Protein AF-A0A662D7F5-F1 (afdb_monomer_lite)

Sequence (98 aa):
MESKKIGDVSSSLYTKVGEISREKIKKELTKLSESKVKDEFELSSIARRISEYVKIIESMPGIREDKIIEIKEKLASGEYKSKQILEETAKKIVDDIL

Foldseek 3Di:
DDDDDDDDPPPPPPPPPPPPDPVNVVVVVVVVVVPPPPPDDDDDPVRVVVVVVVVVVVPDDPDDVVVVVVVVVCVVVCVCVDPVNVVVVVVVVVVVPD

InterPro domains:
  IPR031316 Anti-sigma-28 factor FlgM, C-terminal [PF04316] (39-94)
  IPR035890 Anti-sigma-28 factor FlgM superfamily [SSF101498] (33-83)

Radius of gyration: 40.59 Å; chains: 1; bounding box: 70×43×113 Å

Structure (mmCIF, N/CA/C/O backbone):
data_AF-A0A662D7F5-F1
#
_entry.id   AF-A0A662D7F5-F1
#
loop_
_atom_site.group_PDB
_atom_site.id
_atom_site.type_symbol
_atom_site.label_atom_id
_atom_site.label_alt_id
_atom_site.label_comp_id
_atom_site.label_asym_id
_atom_site.label_entity_id
_atom_site.label_seq_id
_atom_site.pdbx_PDB_ins_code
_atom_site.Cartn_x
_atom_site.Cartn_y
_atom_site.Cartn_z
_atom_site.occupancy
_atom_site.B_iso_or_equiv
_atom_site.auth_seq_id
_atom_site.auth_comp_id
_atom_site.auth_asym_id
_atom_site.auth_atom_id
_atom_site.pdbx_PDB_model_num
ATOM 1 N N . MET A 1 1 ? 54.242 -30.642 -97.504 1.00 42.28 1 MET A N 1
ATOM 2 C CA . MET A 1 1 ? 53.474 -30.955 -96.280 1.00 42.28 1 MET A CA 1
ATOM 3 C C . MET A 1 1 ? 53.960 -30.004 -95.206 1.00 42.28 1 MET A C 1
ATOM 5 O O . MET A 1 1 ? 55.063 -30.193 -94.721 1.00 42.28 1 MET A O 1
ATOM 9 N N . GLU A 1 2 ? 53.200 -28.954 -94.905 1.00 40.38 2 GLU A N 1
ATOM 10 C CA . GLU A 1 2 ? 53.565 -27.984 -93.866 1.00 40.38 2 GLU A CA 1
ATOM 11 C C . GLU A 1 2 ? 52.538 -28.042 -92.735 1.00 40.38 2 GLU A C 1
ATOM 13 O O . GLU A 1 2 ? 51.330 -27.904 -92.934 1.00 40.38 2 GLU A O 1
ATOM 18 N N . SER A 1 3 ? 53.046 -28.346 -91.547 1.00 46.09 3 SER A N 1
ATOM 19 C CA . SER A 1 3 ? 52.321 -28.554 -90.299 1.00 46.09 3 SER A CA 1
ATOM 20 C C . SER A 1 3 ? 51.769 -27.238 -89.746 1.00 46.09 3 SER A C 1
ATOM 22 O O . SER A 1 3 ? 52.527 -26.308 -89.464 1.00 46.09 3 SER A O 1
ATOM 24 N N . LYS A 1 4 ? 50.447 -27.174 -89.543 1.00 48.75 4 LYS A N 1
ATOM 25 C CA . LYS A 1 4 ? 49.770 -26.058 -88.867 1.00 48.75 4 LYS A CA 1
ATOM 26 C C . LYS A 1 4 ? 50.198 -26.002 -87.397 1.00 48.75 4 LYS A C 1
ATOM 28 O O . LYS A 1 4 ? 50.021 -26.972 -86.663 1.00 48.75 4 LYS A O 1
ATOM 33 N N . LYS A 1 5 ? 50.767 -24.865 -86.983 1.00 49.88 5 LYS A N 1
ATOM 34 C CA . LYS A 1 5 ? 51.142 -24.589 -85.592 1.00 49.88 5 LYS A CA 1
ATOM 35 C C . LYS A 1 5 ? 49.889 -24.498 -84.721 1.00 49.88 5 LYS A C 1
ATOM 37 O O . LYS A 1 5 ? 48.953 -23.773 -85.040 1.00 49.88 5 LYS A O 1
ATOM 42 N N . ILE A 1 6 ? 49.905 -25.249 -83.627 1.00 52.28 6 ILE A N 1
ATOM 43 C CA . ILE A 1 6 ? 48.947 -25.169 -82.527 1.00 52.28 6 ILE A CA 1
ATOM 44 C C . ILE A 1 6 ? 49.225 -23.847 -81.811 1.00 52.28 6 ILE A C 1
ATOM 46 O O . ILE A 1 6 ? 50.276 -23.687 -81.194 1.00 52.28 6 ILE A O 1
ATOM 50 N N . GLY A 1 7 ? 48.323 -22.887 -81.938 1.00 49.31 7 GLY A N 1
ATOM 51 C CA . GLY A 1 7 ? 48.450 -21.594 -81.283 1.00 49.31 7 GLY A CA 1
ATOM 52 C C . GLY A 1 7 ? 47.151 -20.837 -81.440 1.00 49.31 7 GLY A C 1
ATOM 53 O O . GLY A 1 7 ? 46.871 -20.361 -82.531 1.00 49.31 7 GLY A O 1
ATOM 54 N N . ASP A 1 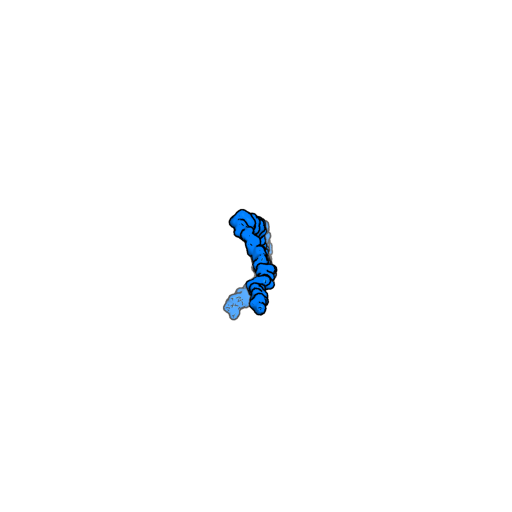8 ? 46.341 -20.879 -80.382 1.00 44.16 8 ASP A N 1
ATOM 55 C CA . ASP A 1 8 ? 45.476 -19.794 -79.889 1.00 44.16 8 ASP A CA 1
ATOM 56 C C . ASP A 1 8 ? 44.243 -20.377 -79.187 1.00 44.16 8 ASP A C 1
ATOM 58 O O . ASP A 1 8 ? 43.096 -20.237 -79.609 1.00 44.16 8 ASP A O 1
ATOM 62 N N . VAL A 1 9 ? 44.485 -21.049 -78.055 1.00 47.94 9 VAL A N 1
ATOM 63 C CA . VAL A 1 9 ? 43.445 -21.203 -77.036 1.00 47.94 9 VAL A CA 1
ATOM 64 C C . VAL A 1 9 ? 43.349 -19.850 -76.339 1.00 47.94 9 VAL A C 1
ATOM 66 O O . VAL A 1 9 ? 44.228 -19.487 -75.560 1.00 47.94 9 VAL A O 1
ATOM 69 N N . SER A 1 10 ? 42.311 -19.086 -76.683 1.00 46.19 10 SER A N 1
ATOM 70 C CA . SER A 1 10 ? 41.964 -17.809 -76.055 1.00 46.19 10 SER A CA 1
ATOM 71 C C . SER A 1 10 ? 41.965 -17.951 -74.530 1.00 46.19 10 SER A C 1
ATOM 73 O O . SER A 1 10 ? 41.063 -18.541 -73.936 1.00 46.19 10 SER A O 1
ATOM 75 N N . SER A 1 11 ? 42.988 -17.400 -73.882 1.00 49.56 11 SER A N 1
ATOM 76 C CA . SER A 1 11 ? 43.145 -17.335 -72.428 1.00 49.56 11 SER A CA 1
ATOM 77 C C . SER A 1 11 ? 42.296 -16.217 -71.803 1.00 49.56 11 SER A C 1
ATOM 79 O O . SER A 1 11 ? 42.679 -15.623 -70.795 1.00 49.56 11 SER A O 1
ATOM 81 N N . SER A 1 12 ? 41.122 -15.904 -72.366 1.00 44.97 12 SER A N 1
ATOM 82 C CA . SER A 1 12 ? 40.312 -14.756 -71.930 1.00 44.97 12 SER A CA 1
ATOM 83 C C . SER A 1 12 ? 39.458 -15.006 -70.675 1.00 44.97 12 SER A C 1
ATOM 85 O O . SER A 1 12 ? 38.505 -14.267 -70.435 1.00 44.97 12 SER A O 1
ATOM 87 N N . LEU A 1 13 ? 39.767 -16.024 -69.865 1.00 44.31 13 LEU A N 1
ATOM 88 C CA . LEU A 1 13 ? 39.018 -16.345 -68.639 1.00 44.31 13 LEU A CA 1
ATOM 89 C C . LEU A 1 13 ? 39.744 -15.969 -67.340 1.00 44.31 13 LEU A C 1
ATOM 91 O O . LEU A 1 13 ? 39.308 -16.353 -66.258 1.00 44.31 13 LEU A O 1
ATOM 95 N N . TYR A 1 14 ? 40.805 -15.165 -67.405 1.00 43.69 14 TYR A N 1
ATOM 96 C CA . TYR A 1 14 ? 41.354 -14.541 -66.203 1.00 43.69 14 TYR A CA 1
ATOM 97 C C . TYR A 1 14 ? 40.534 -13.300 -65.844 1.00 43.69 14 TYR A C 1
ATOM 99 O O . TYR A 1 14 ? 40.874 -12.168 -66.190 1.00 43.69 14 TYR A O 1
ATOM 107 N N . THR A 1 15 ? 39.427 -13.513 -65.129 1.00 51.41 15 THR A N 1
ATOM 108 C CA . THR A 1 15 ? 38.775 -12.455 -64.354 1.00 51.41 15 THR A CA 1
ATOM 109 C C . THR A 1 15 ? 39.804 -11.838 -63.417 1.00 51.41 15 THR A C 1
ATOM 111 O O . THR A 1 15 ? 40.330 -12.493 -62.519 1.00 51.41 15 THR A O 1
ATOM 114 N N . LYS A 1 16 ? 40.100 -10.566 -63.671 1.00 50.06 16 LYS A N 1
ATOM 115 C CA . LYS A 1 16 ? 40.987 -9.706 -62.894 1.00 50.06 16 LYS A CA 1
ATOM 116 C C . LYS A 1 16 ? 40.508 -9.683 -61.439 1.00 50.06 16 LYS A C 1
ATOM 118 O O . LYS A 1 16 ? 39.560 -8.972 -61.112 1.00 50.06 16 LYS A O 1
ATOM 123 N N . VAL A 1 17 ? 41.135 -10.483 -60.576 1.00 55.66 17 VAL A N 1
ATOM 124 C CA . VAL A 1 17 ? 40.944 -10.398 -59.124 1.00 55.66 17 VAL A CA 1
ATOM 125 C C . VAL A 1 17 ? 41.454 -9.019 -58.722 1.00 55.66 17 VAL A C 1
ATOM 127 O O . VAL A 1 17 ? 42.653 -8.757 -58.764 1.00 55.66 17 VAL A O 1
ATOM 130 N N . GLY A 1 18 ? 40.536 -8.092 -58.455 1.00 60.75 18 GLY A N 1
ATOM 131 C CA . GLY A 1 18 ? 40.896 -6.753 -58.011 1.00 60.75 18 GLY A CA 1
ATOM 132 C C . GLY A 1 18 ? 41.644 -6.849 -56.687 1.00 60.75 18 GLY A C 1
ATOM 133 O O . GLY A 1 18 ? 41.155 -7.480 -55.753 1.00 60.75 18 GLY A O 1
ATOM 134 N N . GLU A 1 19 ? 42.823 -6.237 -56.607 1.00 62.81 19 GLU A N 1
ATOM 135 C CA . GLU A 1 19 ? 43.596 -6.155 -55.371 1.00 62.81 19 GLU A CA 1
ATOM 136 C C . GLU A 1 19 ? 42.742 -5.490 -54.283 1.00 62.81 19 GLU A C 1
ATOM 138 O O . GLU A 1 19 ? 42.397 -4.304 -54.350 1.00 62.81 19 GLU A O 1
ATOM 143 N N . ILE A 1 20 ? 42.348 -6.273 -53.279 1.00 61.22 20 ILE A N 1
ATOM 144 C CA . ILE A 1 20 ? 41.688 -5.748 -52.090 1.00 61.22 20 ILE A CA 1
ATOM 145 C C . ILE A 1 20 ? 42.789 -5.098 -51.249 1.00 61.22 20 ILE A C 1
ATOM 147 O O . ILE A 1 20 ? 43.492 -5.762 -50.488 1.00 61.22 20 ILE A O 1
ATOM 151 N N . SER A 1 21 ? 42.981 -3.792 -51.428 1.00 72.19 21 SER A N 1
ATOM 152 C CA . SER A 1 21 ? 43.986 -3.048 -50.675 1.00 72.19 21 SER A CA 1
ATOM 153 C C . SER A 1 21 ? 43.622 -2.992 -49.185 1.00 72.19 21 SER A C 1
ATOM 155 O O . SER A 1 21 ? 42.445 -2.924 -48.806 1.00 72.19 21 SER A O 1
ATOM 157 N N . ARG A 1 22 ? 44.636 -3.002 -48.309 1.00 67.31 22 ARG A N 1
ATOM 158 C CA . ARG A 1 22 ? 44.427 -2.895 -46.854 1.00 67.31 22 ARG A CA 1
ATOM 159 C C . ARG A 1 22 ? 43.679 -1.614 -46.480 1.00 67.31 22 ARG A C 1
ATOM 161 O O . ARG A 1 22 ? 42.955 -1.624 -45.488 1.00 67.31 22 ARG A O 1
ATOM 168 N N . GLU A 1 23 ? 43.805 -0.534 -47.256 1.00 71.44 23 GLU A N 1
ATOM 169 C CA . GLU A 1 23 ? 43.049 0.700 -47.013 1.00 71.44 23 GLU A CA 1
ATOM 170 C C . GLU A 1 23 ? 41.551 0.525 -47.273 1.00 71.44 23 GLU A C 1
ATOM 172 O O . GLU A 1 23 ? 40.747 1.034 -46.494 1.00 71.44 23 GLU A O 1
ATOM 177 N N . LYS A 1 24 ? 41.153 -0.228 -48.311 1.00 73.31 24 LYS A N 1
ATOM 178 C CA . LYS A 1 24 ? 39.737 -0.549 -48.562 1.00 73.31 24 LYS A CA 1
ATOM 179 C C . LYS A 1 24 ? 39.137 -1.369 -47.425 1.00 73.31 24 LYS A C 1
ATOM 181 O O . LYS A 1 24 ? 38.053 -1.041 -46.957 1.00 73.31 24 LYS A O 1
ATOM 186 N N . ILE A 1 25 ? 39.863 -2.378 -46.941 1.00 73.75 25 ILE A N 1
ATOM 187 C CA . ILE A 1 25 ? 39.424 -3.200 -45.803 1.00 73.75 25 ILE A CA 1
ATOM 188 C C . ILE A 1 25 ? 39.272 -2.332 -44.553 1.00 73.75 25 ILE A C 1
ATOM 190 O O . ILE A 1 25 ? 38.253 -2.407 -43.874 1.00 73.75 25 ILE A O 1
ATOM 194 N N . LYS A 1 26 ? 40.251 -1.462 -44.272 1.00 73.19 26 LYS A N 1
ATOM 195 C CA . LYS A 1 26 ? 40.174 -0.523 -43.146 1.00 73.19 26 LYS A CA 1
ATOM 196 C C . LYS A 1 26 ? 38.981 0.420 -43.266 1.00 73.19 26 LYS A C 1
ATOM 198 O O . LYS A 1 26 ? 38.305 0.626 -42.270 1.00 73.19 26 LYS A O 1
ATOM 203 N N . LYS A 1 27 ? 38.703 0.946 -44.463 1.00 75.38 27 LYS A N 1
ATOM 204 C CA . LYS A 1 27 ? 37.583 1.862 -44.714 1.00 75.38 27 LYS A CA 1
ATOM 205 C C . LYS A 1 27 ? 36.222 1.193 -44.505 1.00 75.38 27 LYS A C 1
ATOM 207 O O . LYS A 1 27 ? 35.333 1.801 -43.916 1.00 75.38 27 LYS A O 1
ATOM 212 N N . GLU A 1 28 ? 36.064 -0.050 -44.953 1.00 72.81 28 GLU A N 1
ATOM 213 C CA . GLU A 1 28 ? 34.836 -0.820 -44.716 1.00 72.81 28 GLU A CA 1
ATOM 214 C C . GLU A 1 28 ? 34.697 -1.225 -43.240 1.00 72.81 28 GLU A C 1
ATOM 216 O O . GLU A 1 28 ? 33.618 -1.091 -42.672 1.00 72.81 28 GLU A O 1
ATOM 221 N N . LEU A 1 29 ? 35.790 -1.612 -42.571 1.00 66.94 29 LEU A N 1
ATOM 222 C CA . LEU A 1 29 ? 35.794 -1.905 -41.131 1.00 66.94 29 LEU A CA 1
ATOM 223 C C . LEU A 1 29 ? 35.443 -0.677 -40.281 1.00 66.94 29 LEU A C 1
ATOM 225 O O . LEU A 1 29 ? 34.675 -0.800 -39.329 1.00 66.94 29 LEU A O 1
ATOM 229 N N . THR A 1 30 ? 35.953 0.511 -40.625 1.00 67.12 30 THR A N 1
ATOM 230 C CA . THR A 1 30 ? 35.568 1.754 -39.940 1.00 67.12 30 THR A CA 1
ATOM 231 C C . THR A 1 30 ? 34.092 2.072 -40.158 1.00 67.12 30 THR A C 1
ATOM 233 O O . THR A 1 30 ? 33.404 2.425 -39.205 1.00 67.12 30 THR A O 1
ATOM 236 N N . LYS A 1 31 ? 33.574 1.841 -41.369 1.00 68.06 31 LYS A N 1
ATOM 237 C CA . LYS A 1 31 ? 32.164 2.063 -41.717 1.00 68.06 31 LYS A CA 1
ATOM 238 C C . LYS A 1 31 ? 31.215 1.099 -40.987 1.00 68.06 31 LYS A C 1
ATOM 240 O O . LYS A 1 31 ? 30.146 1.509 -40.550 1.00 68.06 31 LYS A O 1
ATOM 245 N N . LEU A 1 32 ? 31.635 -0.153 -40.790 1.00 61.09 32 LEU A N 1
ATOM 246 C CA . LEU A 1 32 ? 30.952 -1.153 -39.953 1.00 61.09 32 LEU A CA 1
ATOM 247 C C . LEU A 1 32 ? 31.020 -0.817 -38.454 1.00 61.09 32 LEU A C 1
ATOM 249 O O . LEU A 1 32 ? 30.080 -1.100 -37.717 1.00 61.09 32 LEU A O 1
ATOM 253 N N . SER A 1 33 ? 32.112 -0.199 -37.991 1.00 60.34 33 SER A N 1
ATOM 254 C CA . SER A 1 33 ? 32.259 0.226 -36.590 1.00 60.34 33 SER A CA 1
ATOM 255 C C . SER A 1 33 ? 31.472 1.499 -36.246 1.00 60.34 33 SER A C 1
ATOM 257 O O . SER A 1 33 ? 31.120 1.712 -35.085 1.00 60.34 33 SER A O 1
ATOM 259 N N . GLU A 1 34 ? 31.172 2.337 -37.245 1.00 59.19 34 GLU A N 1
ATOM 260 C CA . GLU A 1 34 ? 30.332 3.533 -37.099 1.00 59.19 34 GLU A CA 1
ATOM 261 C C . GLU A 1 34 ? 28.846 3.180 -36.957 1.00 59.19 34 GLU A C 1
ATOM 263 O O . GLU A 1 34 ? 28.116 3.878 -36.249 1.00 59.19 34 GLU A O 1
ATOM 268 N N . SER A 1 35 ? 28.396 2.054 -37.527 1.00 56.41 35 SER A N 1
ATOM 269 C CA . SER A 1 35 ? 27.085 1.482 -37.218 1.00 56.41 35 SER A CA 1
ATOM 270 C C . SER A 1 35 ? 27.123 0.774 -35.864 1.00 56.41 35 SER A C 1
ATOM 272 O O . SER A 1 35 ? 27.096 -0.452 -35.778 1.00 56.41 35 SER A O 1
ATOM 274 N N . LYS A 1 36 ? 27.176 1.553 -34.779 1.00 58.59 36 LYS A N 1
ATOM 275 C CA . LYS A 1 36 ? 26.781 1.079 -33.448 1.00 58.59 36 LYS A CA 1
ATOM 276 C C . LYS A 1 36 ? 25.284 0.778 -33.486 1.00 58.59 36 LYS A C 1
ATOM 278 O O . LYS A 1 36 ? 24.471 1.628 -33.126 1.00 58.59 36 LYS A O 1
ATOM 283 N N . VAL A 1 37 ? 24.923 -0.405 -33.976 1.00 61.00 37 VAL A N 1
ATOM 284 C CA . VAL A 1 37 ? 23.582 -0.956 -33.793 1.00 61.00 37 VAL A CA 1
ATOM 285 C C . VAL A 1 37 ? 23.402 -1.061 -32.285 1.00 61.00 37 VAL A C 1
ATOM 287 O O . VAL A 1 37 ? 24.118 -1.798 -31.612 1.00 61.00 37 VAL A O 1
ATOM 290 N N . LYS A 1 38 ? 22.559 -0.192 -31.731 1.00 60.78 38 LYS A N 1
ATOM 291 C CA . LYS A 1 38 ? 22.167 -0.291 -30.332 1.00 60.78 38 LYS A CA 1
ATOM 292 C C . LYS A 1 38 ? 21.264 -1.508 -30.258 1.00 60.78 38 LYS A C 1
ATOM 294 O O . LYS A 1 38 ? 20.235 -1.520 -30.925 1.00 60.78 38 LYS A O 1
ATOM 299 N N . ASP A 1 39 ? 21.665 -2.511 -29.492 1.00 66.50 39 ASP A N 1
ATOM 300 C CA . ASP A 1 39 ? 20.795 -3.644 -29.218 1.00 66.50 39 ASP A CA 1
ATOM 301 C C . ASP A 1 39 ? 19.550 -3.116 -28.494 1.00 66.50 39 ASP A C 1
ATOM 303 O O . ASP A 1 39 ? 19.629 -2.576 -27.385 1.00 66.50 39 ASP A O 1
ATOM 307 N N . GLU A 1 40 ? 18.402 -3.193 -29.162 1.00 64.62 40 GLU A N 1
ATOM 308 C CA . GLU A 1 40 ? 17.115 -2.864 -28.567 1.00 64.62 40 GLU A CA 1
ATOM 309 C C . GLU A 1 40 ? 16.621 -4.092 -27.802 1.00 64.62 40 GLU A C 1
ATOM 311 O O . GLU A 1 40 ? 16.328 -5.139 -28.376 1.00 64.62 40 GLU A O 1
ATOM 316 N N . PHE A 1 41 ? 16.560 -3.973 -26.476 1.00 66.88 41 PHE A N 1
ATOM 317 C CA . PHE A 1 41 ? 15.987 -5.000 -25.616 1.00 66.88 41 PHE A CA 1
ATOM 318 C C . PHE A 1 41 ? 14.522 -4.663 -25.352 1.00 66.88 41 PHE A C 1
ATOM 320 O O . PHE A 1 41 ? 14.211 -3.745 -24.589 1.00 66.88 41 PHE A O 1
ATOM 327 N N . GLU A 1 42 ? 13.610 -5.421 -25.952 1.00 73.94 42 GLU A N 1
ATOM 328 C CA . GLU A 1 42 ? 12.202 -5.362 -25.579 1.00 73.94 42 GLU A CA 1
ATOM 329 C C . GLU A 1 42 ? 11.984 -6.165 -24.292 1.00 73.94 42 GLU A C 1
ATOM 331 O O . GLU A 1 42 ? 12.101 -7.391 -24.254 1.00 73.94 42 GLU A O 1
ATOM 336 N N . LEU A 1 43 ? 11.675 -5.462 -23.200 1.00 75.44 43 LEU A N 1
ATOM 337 C CA . LEU A 1 43 ? 11.206 -6.113 -21.982 1.00 75.44 43 LEU A CA 1
ATOM 338 C C . LEU A 1 43 ? 9.855 -6.771 -22.255 1.00 75.44 43 LEU A C 1
ATOM 340 O O . LEU A 1 43 ? 8.972 -6.173 -22.874 1.00 75.44 43 LEU A O 1
ATOM 344 N N . SER A 1 44 ? 9.654 -7.967 -21.699 1.00 86.62 44 SER A N 1
ATOM 345 C CA . SER A 1 44 ? 8.314 -8.545 -21.650 1.00 86.62 44 SER A CA 1
ATOM 346 C C . SER A 1 44 ? 7.353 -7.561 -20.973 1.00 86.62 44 SER A C 1
ATOM 348 O O . SER A 1 44 ? 7.738 -6.777 -20.099 1.00 86.62 44 SER A O 1
ATOM 350 N N . SER A 1 45 ? 6.077 -7.602 -21.354 1.00 85.12 45 SER A N 1
ATOM 351 C CA . SER A 1 45 ? 5.051 -6.706 -20.801 1.00 85.12 45 SER A CA 1
ATOM 352 C C . SER A 1 45 ? 5.000 -6.737 -19.266 1.00 85.12 45 SER A C 1
ATOM 354 O O . SER A 1 45 ? 4.764 -5.709 -18.631 1.00 85.12 45 SER A O 1
ATOM 356 N N . ILE A 1 46 ? 5.286 -7.897 -18.668 1.00 86.44 46 ILE A N 1
ATOM 357 C CA . ILE A 1 46 ? 5.394 -8.095 -17.219 1.00 86.44 46 ILE A CA 1
ATOM 358 C C . ILE A 1 46 ? 6.639 -7.398 -16.661 1.00 86.44 46 ILE A C 1
ATOM 360 O O . ILE A 1 46 ? 6.529 -6.634 -15.703 1.00 86.44 46 ILE A O 1
ATOM 364 N N . ALA A 1 47 ? 7.812 -7.604 -17.265 1.00 89.62 47 ALA A N 1
ATOM 365 C CA . ALA A 1 47 ? 9.053 -6.983 -16.806 1.00 89.62 47 ALA A CA 1
ATOM 366 C C . ALA A 1 47 ? 9.000 -5.449 -16.900 1.00 89.62 47 ALA A C 1
ATOM 368 O O . ALA A 1 47 ? 9.492 -4.756 -16.008 1.00 89.62 47 ALA A O 1
ATOM 369 N N . ARG A 1 48 ? 8.327 -4.908 -17.924 1.00 89.31 48 ARG A N 1
ATOM 370 C CA . ARG A 1 48 ? 8.092 -3.465 -18.044 1.00 89.31 48 ARG A CA 1
ATOM 371 C C . ARG A 1 48 ? 7.245 -2.924 -16.890 1.00 89.31 48 ARG A C 1
ATOM 373 O O . ARG A 1 48 ? 7.642 -1.946 -16.267 1.00 89.31 48 ARG A O 1
ATOM 380 N N . ARG A 1 49 ? 6.135 -3.593 -16.555 1.00 90.50 49 ARG A N 1
ATOM 381 C CA . ARG A 1 49 ? 5.281 -3.212 -15.412 1.00 90.50 49 ARG A CA 1
ATOM 382 C C . ARG A 1 49 ? 6.044 -3.250 -14.090 1.00 90.50 49 ARG A C 1
ATOM 384 O O . ARG A 1 49 ? 5.924 -2.333 -13.288 1.00 90.50 49 ARG A O 1
ATOM 391 N N . ILE A 1 50 ? 6.861 -4.283 -13.875 1.00 92.94 50 ILE A N 1
ATOM 392 C CA . ILE A 1 50 ? 7.701 -4.379 -12.673 1.00 92.94 50 ILE A CA 1
ATOM 393 C C . ILE A 1 50 ? 8.690 -3.208 -12.621 1.00 92.94 50 ILE A C 1
ATOM 395 O O . ILE A 1 50 ? 8.806 -2.563 -11.584 1.00 92.94 50 ILE A O 1
ATOM 399 N N . SER A 1 51 ? 9.354 -2.882 -13.735 1.00 91.88 51 SER A N 1
ATOM 400 C CA . SER A 1 51 ? 10.270 -1.736 -13.804 1.00 91.88 51 SER A CA 1
ATOM 401 C C . SER A 1 51 ? 9.570 -0.407 -13.503 1.00 91.88 51 SER A C 1
ATOM 403 O O . SER A 1 51 ? 10.127 0.431 -12.797 1.00 91.88 51 SER A O 1
ATOM 405 N N . GLU A 1 52 ? 8.346 -0.216 -13.998 1.00 93.75 52 GLU A N 1
ATOM 406 C CA . GLU A 1 52 ? 7.526 0.960 -13.690 1.00 93.75 52 GLU A CA 1
ATOM 407 C C . GLU A 1 52 ? 7.224 1.050 -12.186 1.00 93.75 52 GLU A C 1
ATOM 409 O O . GLU A 1 52 ? 7.430 2.106 -11.589 1.00 93.75 52 GLU A O 1
ATOM 414 N N . TYR A 1 53 ? 6.822 -0.053 -11.544 1.00 94.62 53 TYR A N 1
ATOM 415 C CA . TYR A 1 53 ? 6.580 -0.071 -10.097 1.00 94.62 53 TYR A CA 1
ATOM 416 C C . TYR A 1 53 ? 7.839 0.195 -9.274 1.00 94.62 53 TYR A C 1
ATOM 418 O O . TYR A 1 53 ? 7.774 0.949 -8.305 1.00 94.62 53 TYR A O 1
ATOM 426 N N . V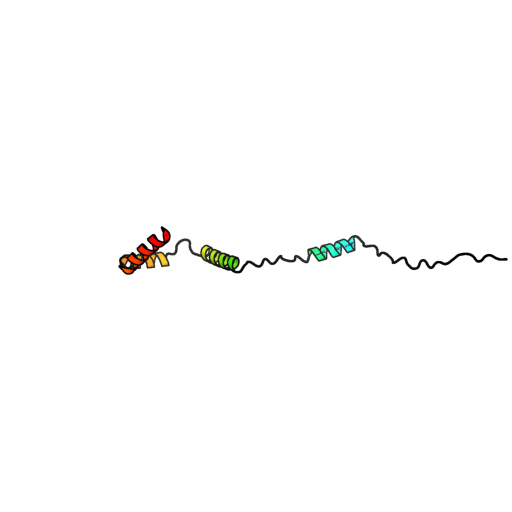AL A 1 54 ? 8.983 -0.368 -9.668 1.00 94.25 54 VAL A N 1
ATOM 427 C CA . VAL A 1 54 ? 10.264 -0.116 -8.992 1.00 94.25 54 VAL A CA 1
ATOM 428 C C . VAL A 1 54 ? 10.616 1.367 -9.047 1.00 94.25 54 VAL A C 1
ATOM 430 O O . VAL A 1 54 ? 10.894 1.952 -8.007 1.00 94.25 54 VAL A O 1
ATOM 433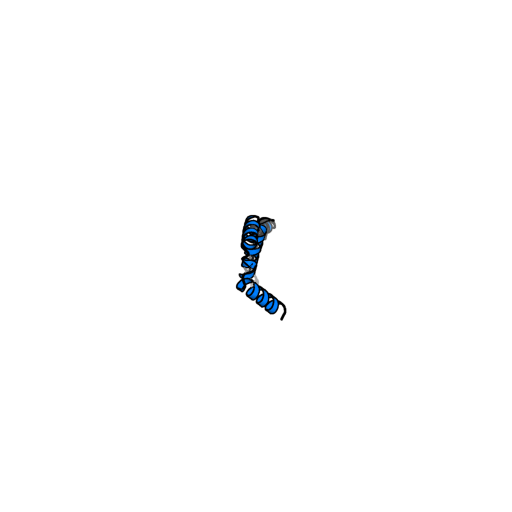 N N . LYS A 1 55 ? 10.501 2.009 -10.216 1.00 93.62 55 LYS A N 1
ATOM 434 C CA . LYS A 1 55 ? 10.760 3.452 -10.358 1.00 93.62 55 LYS A CA 1
ATOM 435 C C . LYS A 1 55 ? 9.851 4.296 -9.471 1.00 93.62 55 LYS A C 1
ATOM 437 O O . LYS A 1 55 ? 10.299 5.272 -8.878 1.00 93.62 55 LYS A O 1
ATOM 442 N N . ILE A 1 56 ? 8.575 3.919 -9.369 1.00 92.00 56 ILE A N 1
ATOM 443 C CA . ILE A 1 56 ? 7.627 4.598 -8.482 1.00 92.00 56 ILE A CA 1
ATOM 444 C C . ILE A 1 56 ? 8.101 4.475 -7.031 1.00 92.00 56 ILE A C 1
ATOM 446 O O . ILE A 1 56 ? 8.172 5.490 -6.343 1.00 92.00 56 ILE A O 1
ATOM 450 N N . ILE A 1 57 ? 8.470 3.272 -6.582 1.00 90.50 57 ILE A N 1
ATOM 451 C CA . ILE A 1 57 ? 8.956 3.023 -5.217 1.00 90.50 57 ILE A CA 1
ATOM 452 C C . ILE A 1 57 ? 10.243 3.807 -4.934 1.00 90.50 57 ILE A C 1
ATOM 454 O O . ILE A 1 57 ? 10.333 4.452 -3.895 1.00 90.50 57 ILE A O 1
ATOM 458 N N . GLU A 1 58 ? 11.204 3.810 -5.859 1.00 92.06 58 GLU A N 1
ATOM 459 C CA . GLU A 1 58 ? 12.464 4.560 -5.732 1.00 92.06 58 GLU A CA 1
ATOM 460 C C . GLU A 1 58 ? 12.240 6.074 -5.636 1.00 92.06 58 GLU A C 1
ATOM 462 O O . GLU A 1 58 ? 12.996 6.773 -4.966 1.00 92.06 58 GLU A O 1
ATOM 467 N N . SER A 1 59 ? 11.193 6.582 -6.289 1.00 90.69 59 SER A N 1
ATOM 468 C CA . SER A 1 59 ? 10.816 7.996 -6.231 1.00 90.69 59 SER A CA 1
ATOM 469 C C . SER A 1 59 ? 10.011 8.376 -4.984 1.00 90.69 59 SER A C 1
ATOM 471 O O . SER A 1 59 ? 9.799 9.565 -4.738 1.00 90.69 59 SER A O 1
ATOM 473 N N . MET A 1 60 ? 9.535 7.398 -4.202 1.00 88.88 60 MET A N 1
ATOM 474 C CA . MET A 1 60 ? 8.765 7.690 -2.996 1.00 88.88 60 MET A CA 1
ATOM 475 C C . MET A 1 60 ? 9.672 8.249 -1.895 1.00 88.88 60 MET A C 1
ATOM 477 O O . MET A 1 60 ? 10.803 7.790 -1.718 1.00 88.88 60 MET A O 1
ATOM 481 N N . PRO A 1 61 ? 9.176 9.211 -1.100 1.00 90.69 61 PRO A N 1
ATOM 482 C CA . PRO A 1 61 ? 9.918 9.682 0.056 1.00 90.69 61 PRO A CA 1
ATOM 483 C C . PRO A 1 61 ? 10.087 8.539 1.064 1.00 90.69 61 PRO A C 1
ATOM 485 O O . PRO A 1 61 ? 9.177 7.732 1.266 1.00 90.69 61 PRO A O 1
ATOM 488 N N . GLY A 1 62 ? 11.240 8.501 1.742 1.00 88.94 62 GLY A N 1
ATOM 489 C CA . GLY A 1 62 ? 11.523 7.482 2.763 1.00 88.94 62 GLY A CA 1
ATOM 490 C C . GLY A 1 62 ? 10.523 7.488 3.925 1.00 88.94 62 GLY A C 1
ATOM 491 O O . GLY A 1 62 ? 10.338 6.470 4.587 1.00 88.94 62 GLY A O 1
ATOM 492 N N . ILE A 1 63 ? 9.839 8.616 4.142 1.00 91.12 63 ILE A N 1
ATOM 493 C CA . ILE A 1 63 ? 8.723 8.752 5.075 1.00 91.12 63 ILE A CA 1
ATOM 494 C C . ILE A 1 63 ? 7.554 9.415 4.341 1.00 91.12 63 ILE A C 1
ATOM 496 O O . ILE A 1 63 ? 7.710 10.472 3.732 1.00 91.12 63 ILE A O 1
ATOM 500 N N . ARG A 1 64 ? 6.371 8.799 4.426 1.00 93.69 64 ARG A N 1
ATOM 501 C CA . ARG A 1 64 ? 5.107 9.345 3.909 1.00 93.69 64 ARG A CA 1
ATOM 502 C C . ARG A 1 64 ? 4.317 9.994 5.042 1.00 93.69 64 ARG A C 1
ATOM 504 O O . ARG A 1 64 ? 3.440 9.362 5.632 1.00 93.69 64 ARG A O 1
ATOM 511 N N . GLU A 1 65 ? 4.696 11.220 5.397 1.00 95.00 65 GLU A N 1
ATOM 512 C CA . GLU A 1 65 ? 4.092 11.966 6.514 1.00 95.00 65 GLU A CA 1
ATOM 513 C C . GLU A 1 65 ? 2.584 12.181 6.337 1.00 95.00 65 GLU A C 1
ATOM 515 O O . GLU A 1 65 ? 1.819 12.049 7.291 1.00 95.00 65 GLU A O 1
ATOM 520 N N . ASP A 1 66 ? 2.142 12.411 5.102 1.00 94.25 66 ASP A N 1
ATOM 521 C CA . ASP A 1 66 ? 0.732 12.462 4.710 1.00 94.25 66 ASP A CA 1
ATOM 522 C C 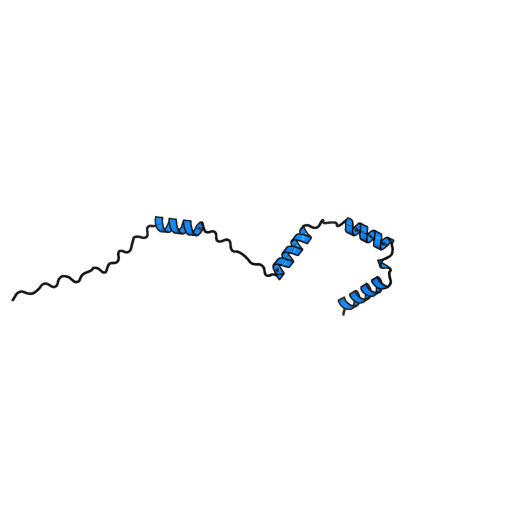. ASP A 1 66 ? -0.024 11.206 5.167 1.00 94.25 66 ASP A C 1
ATOM 524 O O . ASP A 1 66 ? -1.075 11.289 5.808 1.00 94.25 66 ASP A O 1
ATOM 528 N N . LYS A 1 67 ? 0.562 10.029 4.923 1.00 95.38 67 LYS A N 1
ATOM 529 C CA . LYS A 1 67 ? -0.045 8.757 5.305 1.00 95.38 67 LYS A CA 1
ATOM 530 C C . LYS A 1 67 ? -0.034 8.542 6.814 1.00 95.38 67 LYS A C 1
ATOM 532 O O . LYS A 1 67 ? -0.971 7.960 7.356 1.00 95.38 67 LYS A O 1
ATOM 537 N N . ILE A 1 68 ? 1.017 8.992 7.496 1.00 96.12 68 ILE A N 1
ATOM 538 C CA . ILE A 1 68 ? 1.120 8.903 8.958 1.00 96.12 68 ILE A CA 1
ATOM 539 C C . ILE A 1 68 ? 0.024 9.741 9.618 1.00 96.12 68 ILE A C 1
ATOM 541 O O . ILE A 1 68 ? -0.613 9.266 10.559 1.00 96.12 68 ILE A O 1
ATOM 545 N N . ILE A 1 69 ? -0.211 10.959 9.128 1.00 97.06 69 ILE A N 1
ATOM 546 C CA . ILE A 1 69 ? -1.264 11.846 9.635 1.00 97.06 69 ILE A CA 1
ATOM 547 C C . ILE A 1 69 ? -2.639 11.199 9.440 1.00 97.06 69 ILE A C 1
ATOM 549 O O . ILE A 1 69 ? -3.367 11.040 10.418 1.00 97.06 69 ILE A O 1
ATOM 553 N N . GLU A 1 70 ? -2.946 10.714 8.233 1.00 96.56 70 GLU A N 1
ATOM 554 C CA . GLU A 1 70 ? -4.212 10.020 7.946 1.00 96.56 70 GLU A CA 1
ATOM 555 C C . GLU A 1 70 ? -4.444 8.832 8.899 1.00 96.56 70 GLU A C 1
ATOM 557 O O . GLU A 1 70 ? -5.532 8.644 9.444 1.00 96.56 70 GLU A O 1
ATOM 562 N N . ILE A 1 71 ? -3.411 8.016 9.134 1.00 96.31 71 ILE A N 1
ATOM 563 C CA . ILE A 1 71 ? -3.516 6.855 10.027 1.00 96.31 71 ILE A CA 1
ATOM 564 C C . ILE A 1 71 ? -3.737 7.295 11.478 1.00 96.31 71 ILE A C 1
ATOM 566 O O . ILE A 1 71 ? -4.542 6.681 12.181 1.00 96.31 71 ILE A O 1
ATOM 570 N N . LYS A 1 72 ? -3.061 8.354 11.940 1.00 96.81 72 LYS A N 1
ATOM 571 C CA . LYS A 1 72 ? -3.272 8.905 13.289 1.00 96.81 72 LYS A CA 1
ATOM 572 C C . LYS A 1 72 ? -4.717 9.365 13.481 1.00 96.81 72 LYS A C 1
ATOM 574 O O . LYS A 1 72 ? -5.304 9.074 14.522 1.00 96.81 72 LYS A O 1
ATOM 579 N N . GLU A 1 73 ? -5.307 10.014 12.482 1.00 97.06 73 GLU A N 1
ATOM 580 C CA . GLU A 1 73 ? -6.713 10.437 12.507 1.00 97.06 73 GLU A CA 1
ATOM 581 C C . GLU A 1 73 ? -7.675 9.240 12.541 1.00 97.06 73 GLU A C 1
ATOM 583 O O . GLU A 1 73 ? -8.602 9.202 13.354 1.00 97.06 73 GLU A O 1
ATOM 588 N N . LYS A 1 74 ? -7.423 8.208 11.728 1.00 95.62 74 LYS A N 1
ATOM 589 C CA . LYS A 1 74 ? -8.209 6.958 11.730 1.00 95.62 74 LYS A CA 1
ATOM 590 C C . LYS A 1 74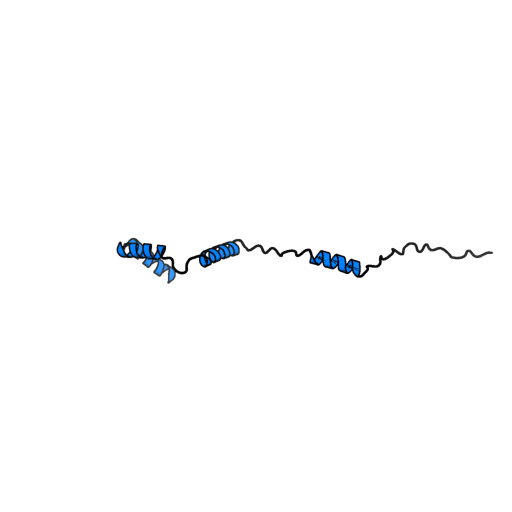 ? -8.114 6.190 13.048 1.00 95.62 74 LYS A C 1
ATOM 592 O O . LYS A 1 74 ? -9.089 5.600 13.514 1.00 95.62 74 LYS A O 1
ATOM 597 N N . LEU A 1 75 ? -6.947 6.213 13.688 1.00 95.31 75 LEU A N 1
ATOM 598 C CA . LEU A 1 75 ? -6.764 5.643 15.022 1.00 95.31 75 LEU A CA 1
ATOM 599 C C . LEU A 1 75 ? -7.546 6.430 16.078 1.00 95.31 75 LEU A C 1
ATOM 601 O O . LEU A 1 75 ? -8.237 5.822 16.897 1.00 95.31 75 LEU A O 1
ATOM 605 N N . ALA A 1 76 ? -7.465 7.762 16.046 1.00 95.38 76 ALA A N 1
ATOM 606 C CA . ALA A 1 76 ? -8.151 8.635 16.997 1.00 95.38 76 ALA A CA 1
ATOM 607 C C . ALA A 1 76 ? -9.681 8.559 16.868 1.00 95.38 76 ALA A C 1
ATOM 609 O O . ALA A 1 76 ? -10.380 8.524 17.879 1.00 95.38 76 ALA A O 1
ATOM 610 N N . SER A 1 77 ? -10.198 8.463 15.641 1.00 95.50 77 SER A N 1
ATOM 611 C CA . SER A 1 77 ? -11.631 8.273 15.363 1.00 95.50 77 SER A CA 1
ATOM 612 C C . SER A 1 77 ? -12.142 6.871 15.712 1.00 95.50 77 SER A C 1
ATOM 614 O O . SER A 1 77 ? -13.350 6.643 15.743 1.00 95.50 77 SER A O 1
ATOM 616 N N . GLY A 1 78 ? -11.245 5.928 16.018 1.00 93.56 78 GLY A N 1
ATOM 617 C CA . GLY A 1 78 ? -11.609 4.558 16.360 1.00 93.56 78 GLY A CA 1
ATOM 618 C C . GLY A 1 78 ? -12.072 3.736 15.161 1.00 93.56 78 GLY A C 1
ATOM 619 O O . GLY A 1 78 ? -12.691 2.693 15.360 1.00 93.56 78 GLY A O 1
ATOM 620 N N . GLU A 1 79 ? -11.760 4.153 13.934 1.00 93.00 79 GLU A N 1
ATOM 621 C CA . GLU A 1 79 ? -12.202 3.472 12.714 1.00 93.00 79 GLU A CA 1
ATOM 622 C C . GLU A 1 79 ? -11.752 2.004 12.682 1.00 93.00 79 GLU A C 1
ATOM 624 O O . GLU A 1 79 ? -12.547 1.102 12.412 1.00 93.00 79 GLU A O 1
ATOM 629 N N . TYR A 1 80 ? -10.519 1.737 13.119 1.00 91.94 80 TYR A N 1
ATOM 630 C CA . TYR A 1 80 ? -9.970 0.382 13.252 1.00 91.94 80 TYR A CA 1
ATOM 631 C C . TYR A 1 80 ? -10.623 -0.474 14.350 1.00 91.94 80 TYR A C 1
ATOM 633 O O . TYR A 1 80 ? -10.341 -1.665 14.442 1.00 91.94 80 TYR A O 1
ATOM 641 N N . LYS A 1 81 ? -11.487 0.105 15.192 1.00 93.38 81 LYS A N 1
ATOM 642 C CA . LYS A 1 81 ? -12.291 -0.633 16.182 1.00 93.38 81 LYS A CA 1
ATOM 643 C C . LYS A 1 81 ? -13.659 -1.034 15.632 1.00 93.38 81 LYS A C 1
ATOM 645 O O . LYS A 1 81 ? -14.422 -1.695 16.335 1.00 93.38 81 LYS A O 1
ATOM 650 N N . SER A 1 82 ? -14.002 -0.617 14.412 1.00 94.81 82 SER A N 1
ATOM 651 C CA . SER A 1 82 ? -15.258 -1.015 13.788 1.00 94.81 82 SER A CA 1
ATOM 652 C C . SER A 1 82 ? -15.304 -2.533 13.614 1.00 94.81 82 SER A C 1
ATOM 654 O O . SER A 1 82 ? -14.324 -3.175 13.231 1.00 94.81 82 SER A O 1
ATOM 656 N N . LYS A 1 83 ? -16.473 -3.116 13.898 1.00 95.50 83 LYS A N 1
ATOM 657 C CA . LYS A 1 83 ? -16.685 -4.564 13.809 1.00 95.50 83 LYS A CA 1
ATOM 658 C C . LYS A 1 83 ? -16.312 -5.107 12.425 1.00 95.50 83 LYS A C 1
ATOM 660 O O . LYS A 1 83 ? -15.656 -6.135 12.335 1.00 95.50 83 LYS A O 1
ATOM 665 N N . GLN A 1 84 ? -16.663 -4.368 11.375 1.00 95.88 84 GLN A N 1
ATOM 666 C CA . GLN A 1 84 ? -16.349 -4.724 9.995 1.00 95.88 84 GLN A CA 1
ATOM 667 C C . GLN A 1 84 ? -14.839 -4.848 9.750 1.00 95.88 84 GLN A C 1
ATOM 669 O O . GLN A 1 84 ? -14.403 -5.860 9.209 1.00 95.88 84 GLN A O 1
ATOM 674 N N . ILE A 1 85 ? -14.034 -3.864 10.173 1.00 94.75 85 ILE A N 1
ATOM 675 C CA . ILE A 1 85 ? -12.578 -3.911 9.972 1.00 94.75 85 ILE A CA 1
ATOM 676 C C . ILE A 1 85 ? -11.953 -5.062 10.764 1.00 94.75 85 ILE A C 1
ATOM 678 O O . ILE A 1 85 ? -11.052 -5.735 10.264 1.00 94.75 85 ILE A O 1
ATOM 682 N N . LEU A 1 86 ? -12.437 -5.321 11.980 1.00 95.94 86 LEU A N 1
ATOM 683 C CA . LEU A 1 86 ? -11.954 -6.437 12.794 1.00 95.94 86 LEU A CA 1
ATOM 684 C C . LEU A 1 86 ? -12.271 -7.795 12.154 1.00 95.94 86 LEU A C 1
ATOM 686 O O . LEU A 1 86 ? -11.399 -8.659 12.110 1.00 95.94 86 LEU A O 1
ATOM 690 N N . GLU A 1 87 ? -13.482 -7.975 11.628 1.00 96.88 87 GLU A N 1
ATOM 691 C CA . GLU A 1 87 ? -13.888 -9.203 10.934 1.00 96.88 87 GLU A CA 1
ATOM 692 C C . GLU A 1 87 ? -13.110 -9.411 9.630 1.00 96.88 87 GLU A C 1
ATOM 694 O O . GLU A 1 87 ? -12.636 -10.516 9.371 1.00 96.88 87 GLU A O 1
ATOM 699 N N . GLU A 1 88 ? -12.914 -8.356 8.836 1.00 96.44 88 GLU A N 1
ATOM 700 C CA . GLU A 1 88 ? -12.112 -8.416 7.609 1.00 96.44 88 GLU A CA 1
ATOM 701 C C . GLU A 1 88 ? -10.647 -8.761 7.911 1.00 96.44 88 GLU A C 1
ATOM 703 O O . GLU A 1 88 ? -10.053 -9.614 7.249 1.00 96.44 88 GLU A O 1
ATOM 708 N N . THR A 1 89 ? -10.084 -8.155 8.959 1.00 95.19 89 THR A N 1
ATOM 709 C CA . THR A 1 89 ? -8.721 -8.447 9.418 1.00 95.19 89 THR A CA 1
ATOM 710 C C . THR A 1 89 ? -8.602 -9.895 9.887 1.00 95.19 89 THR A C 1
ATOM 712 O O . THR A 1 89 ? -7.672 -10.591 9.487 1.00 95.19 89 THR A O 1
ATOM 715 N N . ALA A 1 90 ? -9.551 -10.374 10.698 1.00 95.56 90 ALA A N 1
ATOM 716 C CA . ALA A 1 90 ? -9.558 -11.751 11.183 1.00 95.56 90 ALA A CA 1
ATOM 717 C C . ALA A 1 90 ? -9.658 -12.754 10.031 1.00 95.56 90 ALA A C 1
ATOM 719 O O . ALA A 1 90 ? -8.900 -13.720 9.996 1.00 95.56 90 ALA A O 1
ATOM 720 N N . LYS A 1 91 ? -10.542 -12.499 9.060 1.00 96.88 91 LYS A N 1
ATOM 721 C CA . LYS A 1 91 ? -10.668 -13.334 7.864 1.00 96.88 91 LYS A CA 1
ATOM 722 C C . LYS A 1 91 ? -9.348 -13.412 7.101 1.00 96.88 91 LYS A C 1
ATOM 724 O O . LYS A 1 91 ? -8.897 -14.505 6.792 1.00 96.88 91 LYS A O 1
ATOM 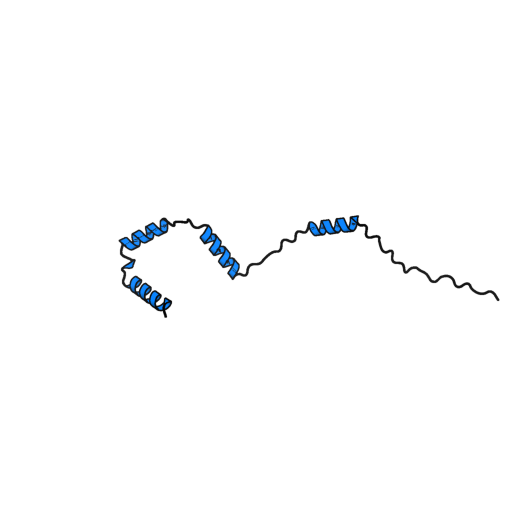729 N N . LYS A 1 92 ? -8.707 -12.269 6.852 1.00 96.56 92 LYS A N 1
ATOM 730 C CA . LYS A 1 92 ? -7.447 -12.227 6.106 1.00 96.56 92 LYS A CA 1
ATOM 731 C C . LYS A 1 92 ? -6.317 -12.979 6.814 1.00 96.56 92 LYS A C 1
ATOM 733 O O . LYS A 1 92 ? -5.554 -13.671 6.160 1.00 96.56 92 LYS A O 1
ATOM 738 N N . ILE A 1 93 ? -6.244 -12.889 8.144 1.00 96.38 93 ILE A N 1
ATOM 739 C CA . ILE A 1 93 ? -5.282 -13.668 8.940 1.00 96.38 93 ILE A CA 1
ATOM 740 C C . ILE A 1 93 ? -5.517 -15.171 8.766 1.00 96.38 93 ILE A C 1
ATOM 742 O O . ILE A 1 93 ? -4.558 -15.925 8.640 1.00 96.38 93 ILE A O 1
ATOM 746 N N . VAL A 1 94 ? -6.776 -15.613 8.773 1.00 96.88 94 VAL A N 1
ATOM 747 C CA . VAL A 1 94 ? -7.114 -17.027 8.563 1.00 96.88 94 VAL A CA 1
ATOM 748 C C . VAL A 1 94 ? -6.748 -17.467 7.143 1.00 96.88 94 VAL A C 1
ATOM 750 O O . VAL A 1 94 ? -6.121 -18.512 6.998 1.00 96.88 94 VAL A O 1
ATOM 753 N N . ASP A 1 95 ? -7.078 -16.658 6.133 1.00 96.62 95 ASP A N 1
ATOM 754 C CA . ASP A 1 95 ? -6.772 -16.930 4.720 1.00 96.62 95 ASP A CA 1
ATOM 755 C C . ASP A 1 95 ? -5.253 -16.982 4.440 1.00 96.62 95 ASP A C 1
ATOM 757 O O . ASP A 1 95 ? -4.823 -17.716 3.558 1.00 96.62 95 ASP A O 1
ATOM 761 N N . ASP A 1 96 ? -4.430 -16.221 5.173 1.00 93.56 96 ASP A N 1
ATOM 762 C CA . ASP A 1 96 ? -2.967 -16.221 5.004 1.00 93.56 96 ASP A CA 1
ATOM 763 C C . ASP A 1 96 ? -2.277 -17.408 5.717 1.00 93.56 96 ASP A C 1
ATOM 765 O O . ASP A 1 96 ? -1.131 -17.737 5.399 1.00 93.56 96 ASP A O 1
ATOM 769 N N . ILE A 1 97 ? -2.930 -18.027 6.712 1.00 92.06 97 ILE A N 1
ATOM 770 C CA . ILE A 1 97 ? -2.355 -19.112 7.533 1.00 92.06 97 ILE A CA 1
ATOM 771 C C . ILE A 1 97 ? -2.751 -20.510 7.028 1.00 92.06 97 ILE A C 1
ATOM 773 O O . ILE A 1 97 ? -1.963 -21.446 7.200 1.00 92.06 97 ILE A O 1
ATOM 777 N N . LEU A 1 98 ? -3.956 -20.673 6.473 1.00 73.50 98 LEU A N 1
ATOM 778 C CA . LEU A 1 98 ? -4.510 -21.959 6.019 1.00 73.50 98 LEU A CA 1
ATOM 779 C C . LEU A 1 98 ? -4.335 -22.168 4.513 1.00 73.50 98 LEU A C 1
ATOM 781 O O . LEU A 1 98 ? -4.001 -23.316 4.138 1.00 73.50 98 LEU A O 1
#

Organism: Aerophobetes bacterium (NCBI:txid2030807)

Secondary structure (DSSP, 8-state):
--PPP------TT--------HHHHHHHHHHHHH----------HHHHHHHHHHHHHHHS-SS-HHHHHHHHHHHHTTGGGSHHHHHHHHHHHHHHH-

pLDDT: mean 78.23, std 18.64, range [40.38, 97.06]